Protein AF-A0A1H6STX0-F1 (afdb_monomer_lite)

Organism: NCBI:txid856736

Structure (mmCIF, N/CA/C/O backbone):
data_AF-A0A1H6STX0-F1
#
_entry.id   AF-A0A1H6STX0-F1
#
loop_
_atom_site.group_PDB
_atom_site.id
_atom_site.type_symbol
_atom_site.label_atom_id
_atom_site.label_alt_id
_atom_site.label_comp_id
_atom_site.label_asym_id
_atom_site.label_entity_id
_atom_site.label_seq_id
_atom_site.pdbx_PDB_ins_code
_atom_site.Cartn_x
_atom_site.Cartn_y
_atom_site.Cartn_z
_atom_site.occupancy
_atom_site.B_iso_or_equiv
_atom_site.auth_seq_id
_atom_site.auth_comp_id
_atom_site.auth_asym_id
_atom_site.auth_atom_id
_atom_site.pdbx_PDB_model_num
ATOM 1 N N . MET A 1 1 ? 16.517 3.780 -28.529 1.00 72.62 1 MET A N 1
ATOM 2 C CA . MET A 1 1 ? 16.151 3.273 -27.193 1.00 72.62 1 MET A CA 1
ATOM 3 C C . MET A 1 1 ? 17.319 3.480 -26.233 1.00 72.62 1 MET A C 1
ATOM 5 O O . MET A 1 1 ? 18.403 2.956 -26.490 1.00 72.62 1 MET A O 1
ATOM 9 N N . SER A 1 2 ? 17.142 4.284 -25.187 1.00 91.50 2 SER A N 1
ATOM 10 C CA . SER A 1 2 ? 18.188 4.650 -24.223 1.00 91.50 2 SER A CA 1
ATOM 11 C C . SER A 1 2 ? 18.556 3.500 -23.268 1.00 91.50 2 SER A C 1
ATOM 13 O O . SER A 1 2 ? 17.887 2.466 -23.184 1.00 91.50 2 SER A O 1
ATOM 15 N N . ARG A 1 3 ? 19.670 3.640 -22.531 1.00 91.06 3 ARG A N 1
ATOM 16 C CA . ARG A 1 3 ? 20.059 2.665 -21.491 1.00 91.06 3 ARG A CA 1
ATOM 17 C C . ARG A 1 3 ? 19.011 2.590 -20.374 1.00 91.06 3 ARG A C 1
ATOM 19 O O . ARG A 1 3 ? 18.734 1.490 -19.907 1.00 91.06 3 ARG A O 1
ATOM 26 N N . LEU A 1 4 ? 18.423 3.724 -19.997 1.00 88.25 4 LEU A N 1
ATOM 27 C CA . LEU A 1 4 ? 17.356 3.802 -19.001 1.00 88.25 4 LEU A CA 1
ATOM 28 C C . LEU A 1 4 ? 16.093 3.074 -19.477 1.00 88.25 4 LEU A C 1
ATOM 30 O O . LEU A 1 4 ? 15.612 2.188 -18.775 1.00 88.25 4 LEU A O 1
ATOM 34 N N . GLU A 1 5 ? 15.641 3.345 -20.704 1.00 90.50 5 GLU A N 1
ATOM 35 C CA . GLU A 1 5 ? 14.473 2.678 -21.305 1.00 90.50 5 GLU A CA 1
ATOM 36 C C . GLU A 1 5 ? 14.631 1.155 -21.343 1.00 90.50 5 GLU A C 1
ATOM 38 O O . GLU A 1 5 ? 13.688 0.414 -21.073 1.00 90.50 5 GLU A O 1
ATOM 43 N N . ARG A 1 6 ? 15.846 0.656 -21.613 1.00 91.06 6 ARG A N 1
ATOM 44 C CA . ARG A 1 6 ? 16.125 -0.787 -21.563 1.00 91.06 6 ARG A CA 1
ATOM 45 C C . ARG A 1 6 ? 15.935 -1.371 -20.166 1.00 91.06 6 ARG A C 1
ATOM 47 O O . ARG A 1 6 ? 15.422 -2.483 -20.045 1.00 91.06 6 ARG A O 1
ATOM 54 N N . TYR A 1 7 ? 16.351 -0.665 -19.117 1.00 91.75 7 TYR A N 1
ATOM 55 C CA . TYR A 1 7 ? 16.152 -1.139 -17.747 1.00 91.75 7 TYR A CA 1
ATOM 56 C C . TYR A 1 7 ? 14.686 -1.066 -17.327 1.00 91.75 7 TYR A C 1
ATOM 58 O O . TYR A 1 7 ? 14.196 -2.032 -16.748 1.00 91.75 7 TYR A O 1
ATOM 66 N N . GLN A 1 8 ? 13.979 0.008 -17.681 1.00 90.56 8 GLN A N 1
ATOM 67 C CA . GLN A 1 8 ? 12.537 0.134 -17.448 1.00 90.56 8 GLN A CA 1
ATOM 68 C C . GLN A 1 8 ? 11.768 -0.997 -18.139 1.00 90.56 8 GLN A C 1
ATOM 70 O O . GLN A 1 8 ? 11.000 -1.709 -17.500 1.00 90.56 8 GLN A O 1
ATOM 75 N N . SER A 1 9 ? 12.057 -1.257 -19.418 1.00 90.00 9 SER A N 1
ATOM 76 C CA . SER A 1 9 ? 11.433 -2.349 -20.172 1.00 90.00 9 SER A CA 1
ATOM 77 C C . SER A 1 9 ? 11.700 -3.718 -19.534 1.00 90.00 9 SER A C 1
ATOM 79 O O . SER A 1 9 ? 10.781 -4.522 -19.364 1.00 90.00 9 SER A O 1
ATOM 81 N N . ARG A 1 10 ? 12.940 -3.982 -19.096 1.00 92.62 10 ARG A N 1
ATOM 82 C CA . ARG A 1 10 ? 13.285 -5.228 -18.392 1.00 92.62 10 ARG A CA 1
ATOM 83 C C . ARG A 1 10 ? 12.559 -5.366 -17.056 1.00 92.62 10 ARG A C 1
ATOM 85 O O . ARG A 1 10 ? 12.104 -6.466 -16.745 1.00 92.62 10 ARG A O 1
ATOM 92 N N . ALA A 1 11 ? 12.467 -4.287 -16.283 1.00 90.75 11 ALA A N 1
ATOM 93 C CA . ALA A 1 11 ? 11.771 -4.270 -15.003 1.00 90.75 11 ALA A CA 1
ATOM 94 C C . ALA A 1 11 ? 10.270 -4.522 -15.195 1.00 90.75 11 ALA A C 1
ATOM 96 O O . ALA A 1 11 ? 9.719 -5.415 -14.554 1.00 90.75 11 ALA A O 1
ATOM 97 N N . GLN A 1 12 ? 9.638 -3.843 -16.154 1.00 89.50 12 GLN A N 1
ATOM 98 C CA . GLN A 1 12 ? 8.228 -4.048 -16.473 1.00 89.50 12 GLN A CA 1
ATOM 99 C C . GLN A 1 12 ? 7.949 -5.476 -16.956 1.00 89.50 12 GLN A C 1
ATOM 101 O O . GLN A 1 12 ? 6.993 -6.111 -16.518 1.00 89.50 12 GLN A O 1
ATOM 106 N N . ALA A 1 13 ? 8.815 -6.027 -17.810 1.00 90.06 13 ALA A N 1
ATOM 107 C CA . ALA A 1 13 ? 8.679 -7.407 -18.261 1.00 90.06 13 ALA A CA 1
ATOM 108 C C . ALA A 1 13 ? 8.820 -8.406 -17.099 1.00 90.06 13 ALA A C 1
ATOM 110 O O . ALA A 1 13 ? 8.130 -9.423 -17.072 1.00 90.06 13 ALA A O 1
ATOM 111 N N . ALA A 1 14 ? 9.702 -8.131 -16.133 1.00 91.88 14 ALA A N 1
ATOM 112 C CA . ALA A 1 14 ? 9.838 -8.955 -14.937 1.00 91.88 14 ALA A CA 1
ATOM 113 C C . ALA A 1 1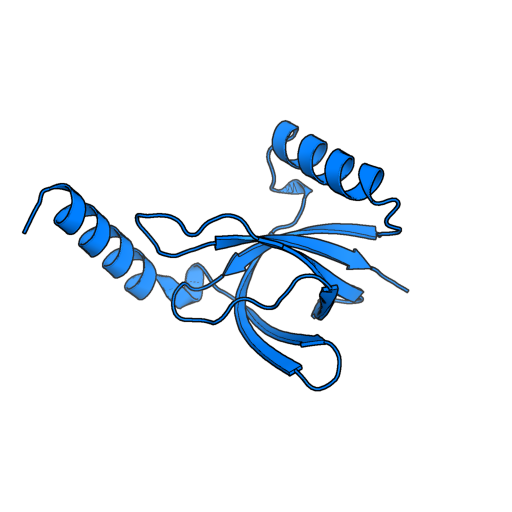4 ? 8.600 -8.870 -14.032 1.00 91.88 14 ALA A C 1
ATOM 115 O O . ALA A 1 14 ? 8.149 -9.913 -13.565 1.00 91.88 14 ALA A O 1
ATOM 116 N N . LEU A 1 15 ? 8.025 -7.680 -13.833 1.00 91.12 15 LEU A N 1
ATOM 117 C CA . LEU A 1 15 ? 6.769 -7.514 -13.094 1.00 91.12 15 LEU A CA 1
ATOM 118 C C . LEU A 1 15 ? 5.642 -8.305 -13.738 1.00 91.12 15 LEU A C 1
ATOM 120 O O . LEU A 1 15 ? 5.028 -9.123 -13.070 1.00 91.12 15 LEU A O 1
ATOM 124 N N . ASN A 1 16 ? 5.418 -8.109 -15.040 1.00 88.50 16 ASN A N 1
ATOM 125 C CA . ASN A 1 16 ? 4.313 -8.746 -15.749 1.00 88.50 16 ASN A CA 1
ATOM 126 C C . ASN A 1 16 ? 4.415 -10.277 -15.680 1.00 88.50 16 ASN A C 1
ATOM 128 O O . ASN A 1 16 ? 3.413 -10.947 -15.464 1.00 88.50 16 ASN A O 1
ATOM 132 N N . ARG A 1 17 ? 5.629 -10.838 -15.796 1.00 93.06 17 ARG A N 1
ATOM 133 C CA . ARG A 1 17 ? 5.851 -12.290 -15.668 1.00 93.06 17 ARG A CA 1
ATOM 134 C C . 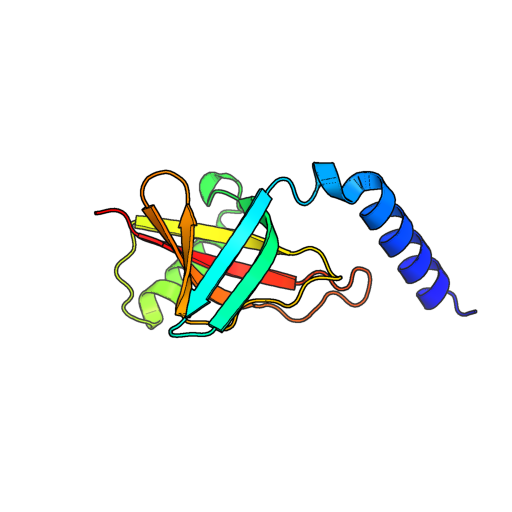ARG A 1 17 ? 5.593 -12.842 -14.266 1.00 93.06 17 ARG A C 1
ATOM 136 O O . ARG A 1 17 ? 5.365 -14.035 -14.139 1.00 93.06 17 ARG A O 1
ATOM 143 N N . ASN A 1 18 ? 5.690 -12.012 -13.229 1.00 93.69 18 ASN A N 1
ATOM 144 C CA . ASN A 1 18 ? 5.577 -12.438 -11.832 1.00 93.69 18 ASN A CA 1
ATOM 145 C C . ASN A 1 18 ? 4.378 -11.795 -11.121 1.00 93.69 18 ASN A C 1
ATOM 147 O O . ASN A 1 18 ? 4.317 -11.828 -9.892 1.00 93.69 18 ASN A O 1
ATOM 151 N N . ALA A 1 19 ? 3.451 -11.187 -11.867 1.00 89.56 19 ALA A N 1
ATOM 152 C CA . ALA A 1 19 ? 2.414 -10.327 -11.311 1.00 89.56 19 ALA A CA 1
ATOM 153 C C . ALA A 1 19 ? 1.582 -11.055 -10.248 1.00 89.56 19 ALA A C 1
ATOM 155 O O . ALA A 1 19 ? 1.396 -10.521 -9.160 1.00 89.56 19 ALA A O 1
ATOM 156 N N . ASP A 1 20 ? 1.201 -12.305 -10.502 1.00 89.06 20 ASP A N 1
ATOM 157 C CA . ASP A 1 20 ? 0.372 -13.096 -9.584 1.00 89.06 20 ASP A CA 1
ATOM 158 C C . ASP A 1 20 ? 1.088 -13.429 -8.261 1.00 89.06 20 ASP A C 1
ATOM 160 O O . ASP A 1 20 ? 0.460 -13.546 -7.210 1.00 89.06 20 ASP A O 1
ATOM 164 N N . LEU A 1 21 ? 2.422 -13.532 -8.280 1.00 92.00 21 LEU A N 1
ATOM 165 C CA . LEU A 1 21 ? 3.232 -13.773 -7.079 1.00 92.00 21 LEU A CA 1
ATOM 166 C C . LEU A 1 21 ? 3.482 -12.488 -6.285 1.00 92.00 21 LEU A C 1
ATOM 168 O O . LEU A 1 21 ? 3.577 -12.516 -5.051 1.00 92.00 21 LEU A O 1
ATOM 172 N N . LEU A 1 22 ? 3.625 -11.371 -7.000 1.00 93.19 22 LEU A N 1
ATOM 173 C CA . LEU A 1 22 ? 3.916 -10.059 -6.432 1.00 93.19 22 LEU A CA 1
ATOM 174 C C . LEU A 1 22 ? 2.660 -9.367 -5.900 1.00 93.19 22 LEU A C 1
ATOM 176 O O . LEU A 1 22 ? 2.751 -8.685 -4.886 1.00 93.19 22 LEU A O 1
ATOM 180 N N . TYR A 1 23 ? 1.505 -9.564 -6.534 1.00 95.88 23 TYR A N 1
ATOM 181 C CA . TYR A 1 23 ? 0.238 -8.895 -6.232 1.00 95.88 23 TYR A CA 1
ATOM 182 C C . TYR A 1 23 ? -0.859 -9.928 -5.956 1.00 95.88 23 TYR A C 1
ATOM 184 O O . TYR A 1 23 ? -1.816 -10.082 -6.708 1.00 95.88 23 TYR A O 1
ATOM 192 N N . ARG A 1 24 ? -0.681 -10.665 -4.857 1.00 95.44 24 ARG A N 1
ATOM 193 C CA . ARG A 1 24 ? -1.467 -11.861 -4.507 1.00 95.44 24 ARG A CA 1
ATOM 194 C C . ARG A 1 24 ? -2.933 -11.606 -4.157 1.00 95.44 24 ARG A C 1
ATOM 196 O O . ARG A 1 24 ? -3.689 -12.560 -4.006 1.00 95.44 24 ARG A O 1
ATOM 203 N N . HIS A 1 25 ? -3.328 -10.354 -3.965 1.00 96.00 25 HIS A N 1
ATOM 204 C CA . HIS A 1 25 ? -4.684 -9.989 -3.574 1.00 96.00 25 HIS A CA 1
ATOM 205 C C . HIS A 1 25 ? -5.326 -9.139 -4.657 1.00 96.00 25 HIS A C 1
ATOM 207 O O . HIS A 1 25 ? -4.664 -8.316 -5.282 1.00 96.00 25 HIS A O 1
ATOM 213 N N . THR A 1 26 ? -6.633 -9.307 -4.828 1.00 96.38 26 THR A N 1
ATOM 214 C CA . THR A 1 26 ? -7.480 -8.360 -5.553 1.00 96.38 26 THR A CA 1
ATOM 215 C C . THR A 1 26 ? -8.487 -7.812 -4.555 1.00 96.38 26 THR A C 1
ATOM 217 O O . THR A 1 26 ? -9.353 -8.544 -4.083 1.00 96.38 26 THR A O 1
ATOM 220 N N . LEU A 1 27 ? -8.326 -6.546 -4.180 1.00 97.25 27 LEU A N 1
ATOM 221 C CA . LEU A 1 27 ? -9.155 -5.862 -3.189 1.00 97.25 27 LEU A CA 1
ATOM 222 C C . LEU A 1 27 ? -9.984 -4.784 -3.874 1.00 97.25 27 LEU A C 1
ATOM 224 O O . LEU A 1 27 ? -9.534 -4.185 -4.843 1.00 97.25 27 LEU A O 1
ATOM 228 N N . THR A 1 28 ? -11.175 -4.503 -3.355 1.00 98.19 28 THR A N 1
ATOM 229 C CA . THR A 1 28 ? -11.979 -3.363 -3.816 1.00 98.19 28 THR A CA 1
ATOM 230 C C . THR A 1 28 ? -12.041 -2.332 -2.705 1.00 98.19 28 THR A C 1
ATOM 232 O O . THR A 1 28 ? -12.692 -2.559 -1.685 1.00 98.19 28 THR A O 1
ATOM 235 N N . PHE A 1 29 ? -11.331 -1.222 -2.891 1.00 98.31 29 PHE A N 1
ATOM 236 C CA . PHE A 1 29 ? -11.384 -0.087 -1.974 1.00 98.31 29 PHE A CA 1
ATOM 237 C C . PHE A 1 29 ? -12.580 0.799 -2.299 1.00 98.31 29 PHE A C 1
ATOM 239 O O . PHE A 1 29 ? -12.947 0.931 -3.465 1.00 98.31 29 PHE A O 1
ATOM 246 N N . ARG A 1 30 ? -13.173 1.414 -1.277 1.00 98.44 30 ARG A N 1
ATOM 247 C CA . ARG A 1 30 ? -14.374 2.239 -1.396 1.00 98.44 30 ARG A CA 1
ATOM 248 C C . ARG A 1 30 ? -14.268 3.519 -0.583 1.00 98.44 30 ARG A C 1
ATOM 250 O O . ARG A 1 30 ? -13.718 3.514 0.514 1.00 98.44 30 ARG A O 1
ATOM 257 N N . LEU A 1 31 ? -14.835 4.603 -1.106 1.00 97.62 31 LEU A N 1
ATOM 258 C CA . LEU A 1 31 ? -15.069 5.843 -0.367 1.00 97.62 31 LEU A CA 1
ATOM 259 C C . LEU A 1 31 ? -16.323 6.520 -0.919 1.00 97.62 31 LEU A C 1
ATOM 261 O O . LEU A 1 31 ? -16.330 7.012 -2.049 1.00 97.62 31 LEU A O 1
ATOM 265 N N . GLY A 1 32 ? -17.397 6.521 -0.129 1.00 95.56 32 GLY A N 1
ATOM 266 C CA . GLY A 1 32 ? -18.710 6.947 -0.611 1.00 95.56 32 GLY A CA 1
ATOM 267 C C . GLY A 1 32 ? -19.153 6.097 -1.816 1.00 95.56 32 GLY A C 1
ATOM 268 O O . GLY A 1 32 ? -19.135 4.871 -1.708 1.00 95.56 32 GLY A O 1
ATOM 269 N N . PRO A 1 33 ? -19.534 6.706 -2.956 1.00 96.31 33 PRO A N 1
ATOM 270 C CA . PRO A 1 33 ? -19.969 5.975 -4.149 1.00 96.31 33 PRO A CA 1
ATOM 271 C C . PRO A 1 33 ? -18.813 5.463 -5.024 1.00 96.31 33 PRO A C 1
ATOM 273 O O . PRO A 1 33 ? -19.059 4.819 -6.041 1.00 96.31 33 PRO A O 1
ATOM 276 N N . HIS A 1 34 ? -17.563 5.796 -4.694 1.00 97.62 34 HIS A N 1
ATOM 277 C CA . HIS A 1 34 ? -16.410 5.473 -5.528 1.00 97.62 34 HIS A CA 1
ATOM 278 C C . HIS A 1 34 ? -15.810 4.122 -5.155 1.00 97.62 34 HIS A C 1
ATOM 280 O O . HIS A 1 34 ? -15.646 3.821 -3.970 1.00 97.62 34 HIS A O 1
ATOM 286 N N . GLU A 1 35 ? -15.428 3.348 -6.172 1.00 98.06 35 GLU A N 1
ATOM 287 C CA . GLU A 1 35 ? -14.783 2.046 -6.020 1.00 98.06 35 GLU A CA 1
ATOM 288 C C . GLU A 1 35 ? -13.476 1.973 -6.818 1.00 98.06 35 GLU A C 1
ATOM 290 O O . GLU A 1 35 ? -13.385 2.471 -7.942 1.00 98.06 35 GLU A O 1
ATOM 295 N N . TRP A 1 36 ? -12.476 1.304 -6.243 1.00 98.12 36 TRP A N 1
ATOM 296 C CA . TRP A 1 36 ? -11.178 1.046 -6.864 1.00 98.12 36 TRP A CA 1
ATOM 297 C C . TRP A 1 36 ? -10.822 -0.437 -6.723 1.00 98.12 36 TRP A C 1
ATOM 299 O O . TRP A 1 36 ? -10.320 -0.844 -5.667 1.00 98.12 36 TRP A O 1
ATOM 309 N N . PRO A 1 37 ? -11.074 -1.266 -7.752 1.00 97.56 37 PRO A N 1
ATOM 310 C CA . PRO A 1 37 ? -10.507 -2.605 -7.806 1.00 97.56 37 PRO A CA 1
ATOM 311 C C . PRO A 1 37 ? -8.985 -2.498 -7.954 1.00 97.56 37 PRO A C 1
ATOM 313 O O . PRO A 1 37 ? -8.475 -1.792 -8.824 1.00 97.56 37 PRO A O 1
ATOM 316 N N . LEU A 1 38 ? -8.257 -3.186 -7.081 1.00 97.31 38 LEU A N 1
ATOM 317 C CA . LEU A 1 38 ? -6.816 -3.053 -6.928 1.00 97.31 38 LEU A CA 1
ATOM 318 C C . LEU A 1 38 ? -6.171 -4.424 -6.755 1.00 97.31 38 LEU A C 1
ATOM 320 O O . LEU A 1 38 ? -6.409 -5.107 -5.756 1.00 97.31 38 LEU A O 1
ATOM 324 N N . ARG A 1 39 ? -5.283 -4.798 -7.677 1.00 97.50 39 ARG A N 1
ATOM 325 C CA . ARG A 1 39 ? -4.351 -5.905 -7.463 1.00 97.50 39 ARG A CA 1
ATOM 326 C C . ARG A 1 39 ? -3.190 -5.412 -6.620 1.00 97.50 39 ARG A C 1
ATOM 328 O O . ARG A 1 39 ? -2.538 -4.417 -6.949 1.00 97.50 39 ARG A O 1
ATOM 335 N N . CYS A 1 40 ? -2.924 -6.086 -5.511 1.00 97.50 40 CYS A N 1
ATOM 336 C CA . CYS A 1 40 ? -1.904 -5.646 -4.576 1.00 97.50 40 CYS A CA 1
ATOM 337 C C . CYS A 1 40 ? -1.304 -6.780 -3.741 1.00 97.50 40 CYS A C 1
ATOM 339 O O . CYS A 1 40 ? -1.817 -7.895 -3.662 1.00 97.50 40 CYS A O 1
ATOM 341 N N . SER A 1 41 ? -0.191 -6.474 -3.081 1.00 96.81 41 SER A N 1
ATOM 342 C CA . SER A 1 41 ? 0.249 -7.195 -1.887 1.00 96.81 41 SER A CA 1
ATOM 343 C C . SER A 1 41 ? 0.083 -6.315 -0.665 1.00 96.81 41 SER A C 1
ATOM 345 O O . SER A 1 41 ? 0.464 -5.144 -0.716 1.00 96.81 41 SER A O 1
ATOM 347 N N . VAL A 1 42 ? -0.362 -6.898 0.440 1.00 95.62 42 VAL A N 1
ATOM 348 C CA .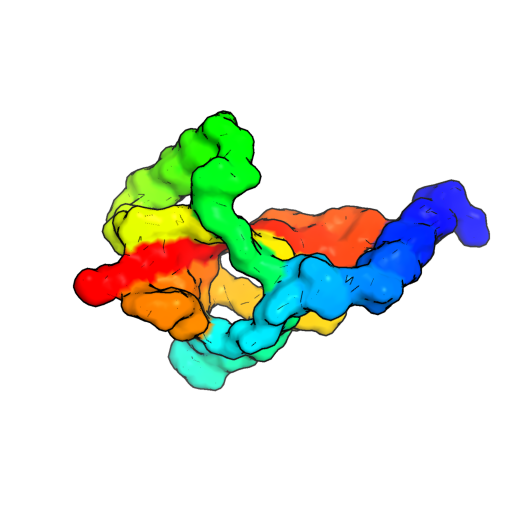 VAL A 1 42 ? -0.358 -6.256 1.755 1.00 95.62 42 VAL A CA 1
ATOM 349 C C . VAL A 1 42 ? 0.736 -6.907 2.598 1.00 95.62 42 VAL A C 1
ATOM 351 O O . VAL A 1 42 ? 0.906 -8.128 2.575 1.00 95.62 42 VAL A O 1
ATOM 354 N N . ARG A 1 43 ? 1.538 -6.095 3.288 1.00 93.94 43 ARG A N 1
ATOM 355 C CA . ARG A 1 43 ? 2.626 -6.551 4.159 1.00 93.94 43 ARG A CA 1
ATOM 356 C C . ARG A 1 43 ? 2.362 -6.167 5.607 1.00 93.94 43 ARG A C 1
ATOM 358 O O . ARG A 1 43 ? 2.066 -5.006 5.889 1.00 93.94 43 ARG A O 1
ATOM 365 N N . ASP A 1 44 ? 2.542 -7.148 6.489 1.00 90.56 44 ASP A N 1
ATOM 366 C CA . ASP A 1 44 ? 2.519 -6.973 7.938 1.00 90.56 44 ASP A CA 1
ATOM 367 C C . ASP A 1 44 ? 3.663 -6.071 8.425 1.00 90.56 44 ASP A C 1
ATOM 369 O O . ASP A 1 44 ? 4.772 -6.137 7.876 1.00 90.56 44 ASP A O 1
ATOM 373 N N . PRO A 1 45 ? 3.449 -5.295 9.502 1.00 85.56 45 PRO A N 1
ATOM 374 C CA . PRO A 1 45 ? 4.467 -4.403 10.065 1.00 85.56 45 PRO A CA 1
ATOM 375 C C . PRO A 1 45 ? 5.708 -5.172 10.537 1.00 85.56 45 PRO A C 1
ATOM 377 O O . PRO A 1 45 ? 6.824 -4.679 10.423 1.00 85.56 45 PRO A O 1
ATOM 380 N N . GLN A 1 46 ? 5.529 -6.408 11.016 1.00 87.19 46 GLN A N 1
ATOM 381 C CA . GLN A 1 46 ? 6.588 -7.277 11.535 1.00 87.19 46 GLN A CA 1
ATOM 382 C C . GLN A 1 46 ? 7.574 -7.694 10.439 1.00 87.19 46 GLN A C 1
ATOM 384 O O . GLN A 1 46 ? 8.689 -8.120 10.723 1.00 87.19 46 GLN A O 1
ATOM 389 N N . ARG A 1 47 ? 7.164 -7.576 9.169 1.00 87.75 47 ARG A N 1
ATOM 390 C CA . ARG A 1 47 ? 8.005 -7.851 7.999 1.00 87.75 47 ARG A CA 1
ATOM 391 C C . ARG A 1 47 ? 8.708 -6.593 7.482 1.00 87.75 47 ARG A C 1
ATOM 393 O O . ARG A 1 47 ? 9.418 -6.672 6.478 1.00 87.75 47 ARG A O 1
ATOM 400 N N . LEU A 1 48 ? 8.489 -5.439 8.113 1.00 86.12 48 LEU A N 1
ATOM 401 C CA . LEU A 1 48 ? 9.159 -4.185 7.788 1.00 86.12 48 LEU A CA 1
ATOM 402 C C . LEU A 1 48 ? 10.445 -4.040 8.600 1.00 86.12 48 LEU A C 1
ATOM 404 O O . LEU A 1 48 ? 10.613 -4.624 9.667 1.00 86.12 48 LEU A O 1
ATOM 408 N N . ARG A 1 49 ? 11.364 -3.220 8.089 1.00 88.19 49 ARG A N 1
ATOM 409 C CA . ARG A 1 49 ? 12.546 -2.823 8.857 1.00 88.19 49 ARG A CA 1
ATOM 410 C C . ARG A 1 49 ? 12.116 -1.941 10.040 1.00 88.19 49 ARG A C 1
ATOM 412 O O . ARG A 1 49 ? 11.211 -1.125 9.841 1.00 88.19 49 ARG A O 1
ATOM 419 N N . PRO A 1 50 ? 12.785 -2.029 11.205 1.00 86.12 50 PRO A N 1
ATOM 420 C CA . PRO A 1 50 ? 12.435 -1.241 12.389 1.00 86.12 50 PRO A CA 1
ATOM 421 C C . PRO A 1 50 ? 12.309 0.264 12.118 1.00 86.12 50 PRO A C 1
ATOM 423 O O . PRO A 1 50 ? 11.309 0.867 12.492 1.00 86.12 50 PRO A O 1
ATOM 426 N N . ASP A 1 51 ? 13.250 0.851 11.372 1.00 87.12 51 ASP A N 1
ATOM 427 C CA . ASP A 1 51 ? 13.223 2.284 11.041 1.00 87.12 51 ASP A CA 1
ATOM 428 C C . ASP A 1 51 ? 11.991 2.672 10.216 1.00 87.12 51 ASP A C 1
ATOM 430 O O . ASP A 1 51 ? 11.372 3.709 10.445 1.00 87.12 51 ASP A O 1
ATOM 434 N N . THR A 1 52 ? 11.611 1.822 9.257 1.00 85.62 52 THR A N 1
ATOM 435 C CA . THR A 1 52 ? 10.411 2.037 8.444 1.00 85.62 52 THR A CA 1
ATOM 436 C C . THR A 1 52 ? 9.171 1.963 9.321 1.00 85.62 52 THR A C 1
ATOM 438 O O . THR A 1 52 ? 8.315 2.833 9.228 1.00 85.62 52 THR A O 1
ATOM 441 N N . LEU A 1 53 ? 9.089 0.973 10.211 1.00 87.19 53 LEU A N 1
ATOM 442 C CA . LEU A 1 53 ? 7.967 0.856 11.136 1.00 87.19 53 LEU A CA 1
ATOM 443 C C . LEU A 1 53 ? 7.844 2.093 12.041 1.00 87.19 53 LEU A C 1
ATOM 445 O O . LEU A 1 53 ? 6.750 2.641 12.159 1.00 87.19 53 LEU A O 1
ATOM 449 N N . GLY A 1 54 ? 8.956 2.578 12.602 1.00 86.56 54 GLY A N 1
ATOM 450 C CA . GLY A 1 54 ? 8.973 3.783 13.434 1.00 86.56 54 GLY A CA 1
ATOM 451 C C . GLY A 1 54 ? 8.492 5.033 12.690 1.00 86.56 54 GLY A C 1
ATOM 452 O O . GLY A 1 54 ? 7.708 5.812 13.229 1.00 86.56 54 GLY A O 1
ATOM 453 N N . GLN A 1 55 ? 8.882 5.200 11.421 1.00 85.69 55 GLN A N 1
ATOM 454 C CA . GLN A 1 55 ? 8.393 6.297 10.575 1.00 85.69 55 GLN A CA 1
ATOM 455 C C . GLN A 1 55 ? 6.881 6.215 10.332 1.00 85.69 55 GLN A C 1
ATOM 457 O O . GLN A 1 55 ? 6.186 7.226 10.431 1.00 85.69 55 GLN A O 1
ATOM 462 N N . LEU A 1 56 ? 6.359 5.016 10.055 1.00 86.19 56 LEU A N 1
ATOM 463 C CA . LEU A 1 56 ? 4.924 4.815 9.841 1.00 86.19 56 LEU A CA 1
ATOM 464 C C . LEU A 1 56 ? 4.116 5.083 11.117 1.00 86.19 56 LEU A C 1
ATOM 466 O O . LEU A 1 56 ? 3.065 5.720 11.061 1.00 86.19 56 LEU A O 1
ATOM 470 N N . GLN A 1 57 ? 4.623 4.646 12.271 1.00 88.38 57 GLN A N 1
ATOM 471 C CA . GLN A 1 57 ? 4.002 4.906 13.570 1.00 88.38 57 GLN A CA 1
ATOM 472 C C . GLN A 1 57 ? 3.990 6.399 13.904 1.00 88.38 57 GLN A C 1
ATOM 474 O O . GLN A 1 57 ? 2.960 6.913 14.339 1.00 88.38 57 GLN A O 1
ATOM 479 N N . ALA A 1 58 ? 5.089 7.115 13.643 1.00 86.56 58 ALA A N 1
ATOM 480 C CA . ALA A 1 58 ? 5.162 8.562 13.835 1.00 86.56 58 ALA A CA 1
ATOM 481 C C . ALA A 1 58 ? 4.178 9.320 12.926 1.00 86.56 58 ALA A C 1
ATOM 483 O O . ALA A 1 58 ? 3.511 10.251 13.379 1.00 86.56 58 ALA A O 1
ATOM 484 N N . LEU A 1 59 ? 4.039 8.900 11.664 1.00 86.06 59 LEU A N 1
ATOM 485 C CA . LEU A 1 59 ? 3.060 9.461 10.731 1.00 86.06 59 LEU A CA 1
ATOM 486 C C . LEU A 1 59 ? 1.622 9.248 11.218 1.00 86.06 59 LEU A C 1
ATOM 488 O O . LEU A 1 59 ? 0.815 10.173 11.196 1.00 86.06 59 LEU A O 1
ATOM 492 N N . ALA A 1 60 ? 1.285 8.035 11.651 1.00 85.56 60 ALA A N 1
ATOM 493 C CA . ALA A 1 60 ? -0.059 7.748 12.136 1.00 85.56 60 ALA A CA 1
ATOM 494 C C . ALA A 1 60 ? -0.354 8.481 13.458 1.00 85.56 60 ALA A C 1
ATOM 496 O O . ALA A 1 60 ? -1.457 8.999 13.647 1.00 85.56 60 ALA A O 1
ATOM 497 N N . GLY A 1 61 ? 0.651 8.590 14.334 1.00 86.69 61 GLY A N 1
ATOM 498 C CA . GLY A 1 61 ? 0.580 9.342 15.584 1.00 86.69 61 GLY A CA 1
ATOM 499 C C . GLY A 1 61 ? 0.379 10.843 15.374 1.00 86.69 61 GLY A C 1
ATOM 500 O O . GLY A 1 61 ? -0.462 11.437 16.043 1.00 86.69 61 GLY A O 1
ATOM 501 N N . SER A 1 62 ? 1.063 11.459 14.402 1.00 86.88 62 SER A N 1
ATOM 502 C CA . SER A 1 62 ? 0.896 12.892 14.101 1.00 86.88 62 SER A CA 1
ATOM 503 C C . SER A 1 62 ? -0.500 13.245 13.576 1.00 86.88 62 SER A C 1
ATOM 505 O O . SER A 1 62 ? -0.940 14.384 13.713 1.00 86.88 62 SER A O 1
ATOM 507 N N . ARG A 1 63 ? -1.220 12.261 13.024 1.00 86.56 63 ARG A N 1
ATOM 508 C CA . ARG A 1 63 ? -2.613 12.387 12.573 1.00 86.56 63 ARG A CA 1
ATOM 509 C C . ARG A 1 63 ? -3.645 12.027 13.652 1.00 86.56 63 ARG A C 1
ATOM 511 O O . ARG A 1 63 ? -4.838 12.101 13.377 1.00 86.56 63 ARG A O 1
ATOM 518 N N . GLY A 1 64 ? -3.215 11.622 14.852 1.00 84.94 64 GLY A N 1
ATOM 519 C CA . GLY A 1 64 ? -4.112 11.245 15.952 1.00 84.94 64 GLY A CA 1
ATOM 520 C C . GLY A 1 64 ? -4.990 10.027 15.646 1.00 84.94 64 GLY A C 1
ATOM 521 O O . GLY A 1 64 ? -6.114 9.932 16.139 1.00 84.94 64 GLY A O 1
ATOM 522 N N . LEU A 1 65 ? -4.521 9.117 14.788 1.00 86.75 65 LEU A N 1
ATOM 523 C CA . LEU A 1 65 ? -5.327 7.992 14.321 1.00 86.75 65 LEU A CA 1
ATOM 524 C C . LEU A 1 65 ? -5.401 6.882 15.372 1.00 86.75 65 LEU A C 1
ATOM 526 O O . LEU A 1 65 ? -4.384 6.447 15.905 1.00 86.75 65 LEU A O 1
ATOM 530 N N . VAL A 1 66 ? -6.609 6.365 15.596 1.00 86.62 66 VAL A N 1
ATOM 531 C CA . VAL A 1 66 ? -6.839 5.144 16.379 1.00 86.62 66 VAL A CA 1
ATOM 532 C C . VAL A 1 66 ? -6.838 3.947 15.434 1.00 86.62 66 VAL A C 1
ATOM 534 O O . VAL A 1 66 ? -7.732 3.811 14.598 1.00 86.62 66 VAL A O 1
ATOM 537 N N . TYR A 1 67 ? -5.835 3.085 15.548 1.00 89.94 67 TYR A N 1
ATOM 538 C CA . TYR A 1 67 ? -5.678 1.906 14.702 1.00 89.94 67 TYR A CA 1
ATOM 539 C C . TYR A 1 67 ? -5.116 0.730 15.496 1.00 89.94 67 TYR A C 1
ATOM 541 O O . TYR A 1 67 ? -4.488 0.911 16.537 1.00 89.94 67 TYR A O 1
ATOM 549 N N . THR A 1 68 ? -5.347 -0.479 14.990 1.00 89.88 68 THR A N 1
ATOM 550 C CA . THR A 1 68 ? -4.800 -1.707 15.570 1.00 89.88 68 THR A CA 1
ATOM 551 C C . THR A 1 68 ? -3.413 -1.994 15.020 1.00 89.88 68 THR A C 1
ATOM 553 O O . THR A 1 68 ? -2.525 -2.393 15.766 1.00 89.88 68 THR A O 1
ATOM 556 N N . ASP A 1 69 ? -3.228 -1.811 13.709 1.00 91.00 69 ASP A N 1
ATOM 557 C CA . ASP A 1 69 ? -1.954 -2.089 13.054 1.00 91.00 69 ASP A CA 1
ATOM 558 C C . ASP A 1 69 ? -1.702 -1.207 11.815 1.00 91.00 69 ASP A C 1
ATOM 560 O O . ASP A 1 69 ? -2.629 -0.617 11.261 1.00 91.00 69 ASP A O 1
ATOM 564 N N . LEU A 1 70 ? -0.449 -1.130 11.368 1.00 92.69 70 LEU A N 1
ATOM 565 C CA . LEU A 1 70 ? -0.017 -0.484 10.133 1.00 92.69 70 LEU A CA 1
ATOM 566 C C . LEU A 1 70 ? 0.327 -1.528 9.081 1.00 92.69 70 LEU A C 1
ATOM 568 O O . LEU A 1 70 ? 1.041 -2.495 9.331 1.00 92.69 70 LEU A O 1
ATOM 572 N N . ARG A 1 71 ? -0.137 -1.297 7.862 1.00 95.00 71 ARG A N 1
ATOM 573 C CA . ARG A 1 71 ? 0.080 -2.172 6.717 1.00 95.00 71 ARG A CA 1
ATOM 574 C C . ARG A 1 71 ? 0.730 -1.397 5.585 1.00 95.00 71 ARG A C 1
ATOM 576 O O . ARG A 1 71 ? 0.458 -0.215 5.376 1.00 95.00 71 ARG A O 1
ATOM 583 N N . VAL A 1 72 ? 1.556 -2.094 4.812 1.00 95.56 72 VAL A N 1
ATOM 584 C CA . VAL A 1 72 ? 2.146 -1.545 3.588 1.00 95.56 72 VAL A CA 1
ATOM 585 C C . VAL A 1 72 ? 1.550 -2.246 2.381 1.00 95.56 72 VAL A C 1
ATOM 587 O O . VAL A 1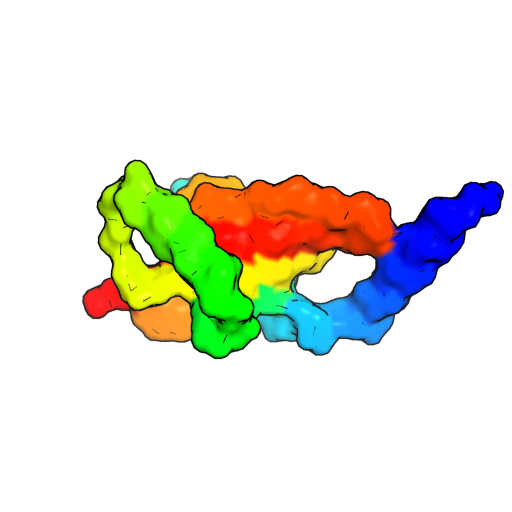 72 ? 1.652 -3.465 2.247 1.00 95.56 72 VAL A O 1
ATOM 590 N N . ILE A 1 73 ? 0.959 -1.468 1.482 1.00 96.94 73 ILE A N 1
ATOM 591 C CA . ILE A 1 73 ? 0.333 -1.949 0.255 1.00 96.94 73 ILE A CA 1
ATOM 592 C C . ILE A 1 73 ? 1.308 -1.725 -0.899 1.00 96.94 73 ILE A C 1
ATOM 594 O O . ILE A 1 73 ? 1.897 -0.661 -1.032 1.00 96.94 73 ILE A O 1
ATOM 598 N N . SER A 1 74 ? 1.518 -2.711 -1.759 1.00 96.50 74 SER A N 1
ATOM 599 C CA . SER A 1 74 ? 2.219 -2.519 -3.037 1.00 96.50 74 SER A CA 1
ATOM 600 C C . SER A 1 74 ? 1.238 -2.835 -4.151 1.00 96.50 74 SER A C 1
ATOM 602 O O . SER A 1 74 ? 0.716 -3.947 -4.185 1.00 96.50 74 SER A O 1
ATOM 604 N N . HIS A 1 75 ? 0.933 -1.851 -4.996 1.00 96.44 75 HIS A N 1
ATOM 605 C CA . HIS A 1 75 ? -0.103 -1.988 -6.023 1.00 96.44 75 HIS A CA 1
ATOM 606 C C . HIS A 1 75 ? 0.468 -2.402 -7.380 1.00 96.44 75 HIS A C 1
ATOM 608 O O . HIS A 1 75 ? 1.616 -2.087 -7.702 1.00 96.44 75 HIS A O 1
ATOM 614 N N . HIS A 1 76 ? -0.347 -3.077 -8.183 1.00 95.88 76 HIS A N 1
ATOM 615 C CA . HIS A 1 76 ? -0.014 -3.377 -9.564 1.00 95.88 76 HIS A CA 1
ATOM 616 C C . HIS A 1 76 ? -0.054 -2.091 -10.414 1.00 95.88 76 HIS A C 1
ATOM 618 O O . HIS A 1 76 ? -1.070 -1.401 -10.404 1.00 95.88 76 HIS A O 1
ATOM 624 N N . PRO A 1 77 ? 0.987 -1.777 -11.207 1.00 95.00 77 PRO A N 1
ATOM 625 C CA . PRO A 1 77 ? 1.143 -0.471 -11.866 1.00 95.00 77 PRO A CA 1
ATOM 626 C C . PRO A 1 77 ? 0.092 -0.133 -12.932 1.00 95.00 77 PRO A C 1
ATOM 628 O O . PRO A 1 77 ? -0.019 1.019 -13.338 1.00 95.00 77 PRO A O 1
ATOM 631 N N . ALA A 1 78 ? -0.648 -1.128 -13.424 1.00 93.94 78 ALA A N 1
ATOM 632 C CA . ALA A 1 78 ? -1.749 -0.913 -14.366 1.00 93.94 78 ALA A CA 1
ATOM 633 C C . ALA A 1 78 ? -3.079 -0.537 -13.688 1.00 93.94 78 ALA A C 1
ATOM 635 O O . ALA A 1 78 ? -4.028 -0.190 -14.388 1.00 93.94 78 ALA A O 1
ATOM 636 N N . ASP A 1 79 ? -3.164 -0.631 -12.359 1.00 95.69 79 ASP A N 1
ATOM 637 C CA . ASP A 1 79 ? -4.398 -0.364 -11.624 1.00 95.69 79 ASP A CA 1
ATOM 638 C C . ASP A 1 79 ? -4.410 1.068 -11.088 1.00 95.69 79 ASP A C 1
ATOM 640 O O . ASP A 1 79 ? -3.377 1.649 -10.752 1.00 95.69 79 ASP A O 1
ATOM 644 N N . THR A 1 80 ? -5.607 1.642 -10.979 1.00 96.62 80 THR A N 1
ATOM 645 C CA . THR A 1 80 ? -5.771 2.965 -10.374 1.00 96.62 80 THR A CA 1
ATOM 646 C C . THR A 1 80 ? -5.700 2.835 -8.861 1.00 96.62 80 THR A C 1
ATOM 648 O O . THR A 1 80 ? -6.453 2.066 -8.264 1.00 96.62 80 THR A O 1
ATOM 651 N N . VAL A 1 81 ? -4.813 3.602 -8.224 1.00 97.12 81 VAL A N 1
ATOM 652 C CA . VAL A 1 81 ? -4.721 3.597 -6.763 1.00 97.12 81 VAL A CA 1
ATOM 653 C C . VAL A 1 81 ? -5.933 4.291 -6.129 1.00 97.12 81 VAL A C 1
ATOM 655 O O . VAL A 1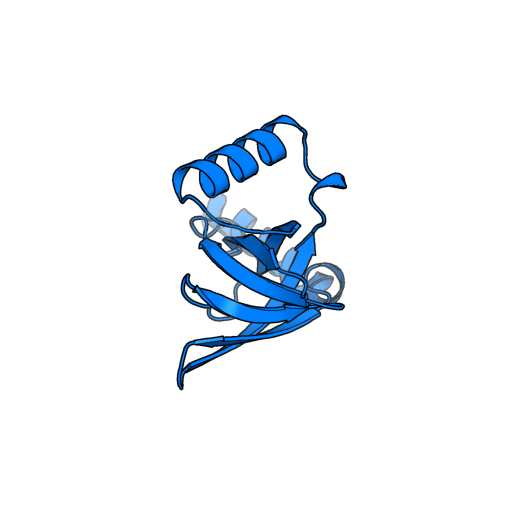 81 ? -6.339 5.356 -6.602 1.00 97.12 81 VAL A O 1
ATOM 658 N N . PRO A 1 82 ? -6.499 3.731 -5.048 1.00 97.62 82 PRO A N 1
ATOM 659 C CA . PRO A 1 82 ? -7.534 4.402 -4.274 1.00 97.62 82 PRO A CA 1
ATOM 660 C C . PRO A 1 82 ? -7.000 5.672 -3.612 1.00 97.62 82 PRO A C 1
ATOM 662 O O . PRO A 1 82 ? -5.830 5.749 -3.228 1.00 97.62 82 PRO A O 1
ATOM 665 N N . ILE A 1 83 ? -7.873 6.658 -3.433 1.00 96.94 83 ILE A N 1
ATOM 666 C CA . ILE A 1 83 ? -7.526 7.890 -2.719 1.00 96.94 83 ILE A CA 1
ATOM 667 C C . ILE A 1 83 ? -7.385 7.645 -1.205 1.00 96.94 83 ILE A C 1
ATOM 669 O O . ILE A 1 83 ? -7.980 6.699 -0.680 1.00 96.94 83 ILE A O 1
ATOM 673 N N . PRO A 1 84 ? -6.617 8.484 -0.482 1.00 96.62 84 PRO A N 1
ATOM 674 C CA . PRO A 1 84 ? -6.582 8.453 0.978 1.00 96.62 84 PRO A CA 1
ATOM 675 C C . PRO A 1 84 ? -7.981 8.489 1.609 1.00 96.62 84 PRO A C 1
ATOM 677 O O . PRO A 1 84 ? -8.868 9.189 1.125 1.00 96.62 84 PRO A O 1
ATOM 680 N N . GLY A 1 85 ? -8.168 7.727 2.685 1.00 96.25 85 GLY A N 1
ATOM 681 C CA . GLY A 1 85 ? -9.440 7.511 3.376 1.00 96.25 85 GLY A CA 1
ATOM 682 C C . GLY A 1 85 ? -10.294 6.383 2.790 1.00 96.25 85 GLY A C 1
ATOM 683 O O . GLY A 1 85 ? -11.228 5.933 3.447 1.00 96.25 85 GLY A O 1
ATOM 684 N N . ALA A 1 86 ? -9.989 5.888 1.586 1.00 98.12 86 ALA A N 1
ATOM 685 C CA . ALA A 1 86 ? -10.703 4.744 1.031 1.00 98.12 86 ALA A CA 1
ATOM 686 C C . ALA A 1 86 ? -10.401 3.461 1.815 1.00 98.12 86 ALA A C 1
ATOM 688 O O . ALA A 1 86 ? -9.259 3.218 2.224 1.00 98.12 86 ALA A O 1
ATOM 689 N N . THR A 1 87 ? -11.422 2.621 1.982 1.00 97.94 87 THR A N 1
ATOM 690 C CA . THR A 1 87 ? -11.362 1.425 2.823 1.00 97.94 87 THR A CA 1
ATOM 691 C C . THR A 1 87 ? -11.703 0.149 2.070 1.00 97.94 87 THR A C 1
ATOM 693 O O . THR A 1 87 ? -12.450 0.167 1.095 1.00 97.94 87 THR A O 1
ATOM 696 N N . CYS A 1 88 ? -11.178 -0.983 2.524 1.00 97.69 88 CYS A N 1
ATOM 697 C CA . CYS A 1 88 ? -11.642 -2.301 2.103 1.00 97.69 88 CYS A CA 1
ATOM 698 C C . CYS A 1 88 ? -11.704 -3.257 3.297 1.00 97.69 88 CYS A C 1
ATOM 700 O O . CYS A 1 88 ? -11.063 -3.035 4.328 1.00 97.69 88 CYS A O 1
ATOM 702 N N . ALA A 1 89 ? -12.483 -4.329 3.152 1.00 96.56 89 ALA A N 1
ATOM 703 C CA . ALA A 1 89 ? -12.435 -5.435 4.097 1.00 96.56 89 ALA A CA 1
ATOM 704 C C . ALA A 1 89 ? -11.083 -6.150 3.965 1.00 96.56 89 ALA A C 1
ATOM 706 O O . ALA A 1 89 ? -10.650 -6.468 2.854 1.00 96.56 89 ALA A O 1
ATOM 707 N N . TRP A 1 90 ? -10.425 -6.394 5.095 1.00 94.88 90 TRP A N 1
ATOM 708 C CA . TRP A 1 90 ? -9.144 -7.086 5.144 1.00 94.88 90 TRP A CA 1
ATOM 709 C C . TRP A 1 90 ? -9.060 -7.938 6.407 1.00 94.88 90 TRP A C 1
ATOM 711 O O . TRP A 1 90 ? -9.106 -7.404 7.515 1.00 94.88 90 TRP A O 1
ATOM 721 N N . ASP A 1 91 ? -8.892 -9.248 6.229 1.00 90.00 91 ASP A N 1
ATOM 722 C CA . ASP A 1 91 ? -8.971 -10.237 7.306 1.00 90.00 91 ASP A CA 1
ATOM 723 C C . ASP A 1 91 ? -10.251 -10.043 8.151 1.00 90.00 91 ASP A C 1
ATOM 725 O O . ASP A 1 91 ? -11.362 -10.084 7.622 1.00 90.00 91 ASP A O 1
ATOM 729 N N . ASP A 1 92 ? -10.092 -9.813 9.453 1.00 90.25 92 ASP A N 1
ATOM 730 C CA . ASP A 1 92 ? -11.131 -9.560 10.452 1.00 90.25 92 ASP A CA 1
ATOM 731 C C . ASP A 1 92 ? -11.385 -8.061 10.705 1.00 90.25 92 ASP A C 1
ATOM 733 O O . ASP A 1 92 ? -12.047 -7.688 11.674 1.00 90.25 92 ASP A O 1
ATOM 737 N N . GLY A 1 93 ? -10.848 -7.183 9.854 1.00 94.62 93 GLY A N 1
ATOM 738 C CA . GLY A 1 93 ? -10.896 -5.740 10.047 1.00 94.62 93 GLY A CA 1
ATOM 739 C C . GLY A 1 93 ? -11.131 -4.935 8.773 1.00 94.62 93 GLY A C 1
ATOM 740 O O . GLY A 1 93 ? -11.494 -5.438 7.707 1.00 94.62 93 GLY A O 1
ATOM 741 N N . THR A 1 94 ? -10.932 -3.628 8.913 1.00 96.88 94 THR A N 1
ATOM 742 C CA . THR A 1 94 ? -11.029 -2.651 7.827 1.00 96.88 94 THR A CA 1
ATOM 743 C C . THR A 1 94 ? -9.666 -2.031 7.576 1.00 96.88 94 THR A C 1
ATOM 745 O O . THR A 1 94 ? -9.055 -1.463 8.483 1.00 96.88 94 THR A O 1
ATOM 748 N N . LEU A 1 95 ? -9.197 -2.136 6.336 1.00 97.19 95 LEU A N 1
ATOM 749 C CA . LEU A 1 95 ? -7.959 -1.525 5.880 1.00 97.19 95 LEU A CA 1
ATOM 750 C C . LEU A 1 95 ? -8.271 -0.169 5.252 1.00 97.19 95 LEU A C 1
ATOM 752 O O . LEU A 1 95 ? -8.993 -0.108 4.263 1.00 97.19 95 LEU A O 1
ATOM 756 N N . GLU A 1 96 ? -7.718 0.904 5.805 1.00 96.88 96 GLU A N 1
ATOM 757 C CA . GLU A 1 96 ? -7.914 2.283 5.351 1.00 96.88 96 GLU A CA 1
ATOM 758 C C . GLU A 1 96 ? -6.605 2.850 4.803 1.00 96.88 96 GLU A C 1
ATOM 760 O O . GLU A 1 96 ? -5.576 2.826 5.478 1.00 96.88 96 GLU A O 1
ATOM 765 N N . VAL A 1 97 ? -6.637 3.384 3.585 1.00 97.00 97 VAL A N 1
ATOM 766 C CA . VAL A 1 97 ? -5.465 3.989 2.940 1.00 97.00 97 VAL A CA 1
ATOM 767 C C . VAL A 1 97 ? -5.162 5.351 3.558 1.00 97.00 97 VAL A C 1
ATOM 769 O O . VAL A 1 97 ? -6.016 6.228 3.571 1.00 97.00 97 VAL A O 1
ATOM 772 N N . LEU A 1 98 ? -3.925 5.575 3.996 1.00 94.75 98 LEU A N 1
ATOM 773 C CA . LEU A 1 98 ? -3.478 6.871 4.514 1.00 94.75 98 LEU A CA 1
ATOM 774 C C . LEU A 1 98 ? -2.810 7.737 3.454 1.00 94.75 98 LEU A C 1
ATOM 776 O O . LEU A 1 98 ? -3.056 8.942 3.399 1.00 94.75 98 LEU A O 1
ATOM 780 N N . GLU A 1 99 ? -1.918 7.146 2.664 1.00 95.06 99 GLU A N 1
ATOM 781 C CA . GLU A 1 99 ? -1.168 7.838 1.619 1.00 95.06 99 GLU A CA 1
ATOM 782 C C . GLU A 1 99 ? -0.481 6.856 0.670 1.00 95.06 99 GLU A C 1
ATOM 784 O O . GLU A 1 99 ? -0.326 5.672 0.973 1.00 95.06 99 GLU A O 1
ATOM 789 N N . TRP A 1 100 ? -0.039 7.380 -0.473 1.00 96.38 100 TRP A N 1
ATOM 790 C CA . TRP A 1 100 ? 0.739 6.657 -1.470 1.00 96.38 100 TRP A C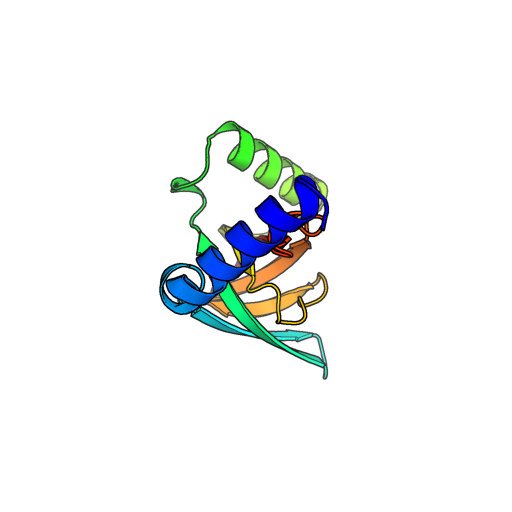A 1
ATOM 791 C C . TRP A 1 100 ? 2.054 7.368 -1.739 1.00 96.38 100 TRP A C 1
ATOM 793 O O . TRP A 1 100 ? 2.103 8.593 -1.854 1.00 96.38 100 TRP A O 1
ATOM 803 N N . SER A 1 101 ? 3.105 6.583 -1.944 1.00 95.12 101 SER A N 1
ATOM 804 C CA . SER A 1 101 ? 4.356 7.071 -2.500 1.00 95.12 101 SER A CA 1
ATOM 805 C C . SER A 1 101 ? 4.165 7.589 -3.929 1.00 95.12 101 SER A C 1
ATOM 807 O O . SER A 1 101 ? 3.182 7.290 -4.623 1.00 95.12 101 SER A O 1
ATOM 809 N N . GLN A 1 102 ? 5.184 8.294 -4.416 1.00 94.88 102 GLN A N 1
ATOM 810 C CA . GLN A 1 102 ? 5.360 8.484 -5.851 1.00 94.88 102 GLN A CA 1
ATOM 811 C C . GLN A 1 102 ? 5.513 7.128 -6.557 1.00 94.88 102 GLN A C 1
ATOM 813 O O . GLN A 1 102 ? 5.909 6.127 -5.944 1.00 94.88 102 GLN A O 1
ATOM 818 N N . ALA A 1 103 ? 5.150 7.090 -7.839 1.00 95.12 103 ALA A N 1
ATOM 819 C CA . ALA A 1 103 ? 5.349 5.908 -8.662 1.00 95.12 103 ALA A CA 1
ATOM 820 C C . ALA A 1 103 ? 6.847 5.693 -8.892 1.00 95.12 103 ALA A C 1
ATOM 822 O O . ALA A 1 103 ? 7.588 6.639 -9.128 1.00 95.12 103 ALA A O 1
ATOM 823 N N . SER A 1 104 ? 7.290 4.443 -8.825 1.00 93.50 104 SER A N 1
ATOM 824 C CA . SER A 1 104 ? 8.658 4.083 -9.179 1.00 93.50 104 SER A CA 1
ATOM 825 C C . SER A 1 104 ? 8.897 4.305 -10.672 1.00 93.50 104 SER A C 1
ATOM 827 O O . SER A 1 104 ? 8.215 3.700 -11.499 1.00 93.50 104 SER A O 1
ATOM 829 N N . ASP A 1 105 ? 9.943 5.055 -11.015 1.00 90.25 105 ASP A N 1
ATOM 830 C CA . ASP A 1 105 ? 10.345 5.315 -12.408 1.00 90.25 105 ASP A CA 1
ATOM 831 C C . ASP A 1 105 ? 10.688 4.049 -13.210 1.00 90.25 105 ASP A C 1
ATOM 833 O O . ASP A 1 105 ? 10.757 4.080 -14.438 1.00 90.25 105 ASP A O 1
ATOM 837 N N . PHE A 1 106 ? 10.930 2.925 -12.530 1.00 88.94 106 PHE A N 1
ATOM 838 C CA . PHE A 1 106 ? 11.282 1.652 -13.161 1.00 88.94 106 PHE A CA 1
ATOM 839 C C . PHE A 1 106 ? 10.099 0.710 -13.332 1.00 88.94 106 PHE A C 1
ATOM 841 O O . PHE A 1 106 ? 10.115 -0.125 -14.231 1.00 88.94 106 PHE A O 1
ATOM 848 N N . THR A 1 107 ? 9.114 0.791 -12.441 1.00 91.06 107 THR A N 1
ATOM 849 C CA . THR A 1 107 ? 8.075 -0.239 -12.316 1.00 91.06 107 THR A CA 1
ATOM 850 C C . THR A 1 107 ? 6.660 0.313 -12.379 1.00 91.06 107 THR A C 1
ATOM 852 O O . THR A 1 107 ? 5.720 -0.472 -12.393 1.00 91.06 107 THR A O 1
ATOM 855 N N . GLY A 1 108 ? 6.479 1.635 -12.297 1.00 92.25 108 GLY A N 1
ATOM 856 C CA . GLY A 1 108 ? 5.179 2.283 -12.095 1.00 92.25 108 GLY A CA 1
ATOM 857 C C . GLY A 1 108 ? 4.534 1.982 -10.736 1.00 92.25 108 GLY A C 1
ATOM 858 O O . GLY A 1 108 ? 3.548 2.612 -10.362 1.00 92.25 108 GLY A O 1
ATOM 859 N N . THR A 1 109 ? 5.092 1.045 -9.963 1.00 94.56 109 THR A N 1
ATOM 860 C CA . THR A 1 109 ? 4.542 0.622 -8.679 1.00 94.56 109 THR A CA 1
ATOM 861 C C . THR A 1 109 ? 4.671 1.755 -7.672 1.00 94.56 109 THR A C 1
ATOM 863 O O . THR A 1 109 ? 5.712 2.395 -7.541 1.00 94.56 109 THR A O 1
ATOM 866 N N . ARG A 1 110 ? 3.593 1.962 -6.930 1.00 96.75 110 ARG A N 1
ATOM 867 C CA . ARG A 1 110 ? 3.481 2.830 -5.759 1.00 96.75 110 ARG A CA 1
ATOM 868 C C . ARG A 1 110 ? 3.310 1.946 -4.544 1.00 96.75 110 ARG A C 1
ATOM 870 O O . ARG A 1 110 ? 2.665 0.891 -4.618 1.00 96.75 110 ARG A O 1
ATOM 877 N N . VAL A 1 111 ? 3.856 2.420 -3.440 1.00 95.56 111 VAL A N 1
ATOM 878 C CA . VAL A 1 111 ? 3.722 1.812 -2.128 1.00 95.56 111 VAL A CA 1
ATOM 879 C C . VAL A 1 111 ? 2.782 2.681 -1.305 1.00 95.56 111 VAL A C 1
ATOM 881 O O . VAL A 1 111 ? 2.985 3.886 -1.199 1.00 95.56 111 VAL A O 1
ATOM 884 N N . GLY A 1 112 ? 1.729 2.075 -0.779 1.00 95.19 112 GLY A N 1
ATOM 885 C CA . GLY A 1 112 ? 0.725 2.718 0.050 1.00 95.19 112 GLY A CA 1
ATOM 886 C C . GLY A 1 112 ? 0.943 2.388 1.513 1.00 95.19 112 GLY A C 1
ATOM 887 O O . GLY A 1 112 ? 1.394 1.291 1.851 1.00 95.19 112 GLY A O 1
ATOM 888 N N . ILE A 1 113 ? 0.595 3.330 2.372 1.00 94.69 113 ILE A N 1
ATOM 889 C CA . ILE A 1 113 ? 0.506 3.125 3.812 1.00 94.69 113 ILE A CA 1
ATOM 890 C C . ILE A 1 113 ? -0.970 3.023 4.145 1.00 94.69 113 ILE A C 1
ATOM 892 O O . ILE A 1 113 ? -1.767 3.841 3.685 1.00 94.69 113 ILE A O 1
ATOM 896 N N . ALA A 1 114 ? -1.330 2.026 4.937 1.00 95.50 114 ALA A N 1
ATOM 897 C CA . ALA A 1 114 ? -2.689 1.835 5.394 1.00 95.50 114 ALA A CA 1
ATOM 898 C C . ALA A 1 114 ? -2.723 1.502 6.881 1.00 95.50 114 ALA A C 1
ATOM 900 O O . ALA A 1 114 ? -1.794 0.898 7.415 1.00 95.50 114 ALA A O 1
ATOM 901 N N . VAL A 1 115 ? -3.808 1.883 7.539 1.00 95.12 115 VAL A N 1
ATOM 902 C CA . VAL A 1 115 ? -4.111 1.444 8.900 1.00 95.12 115 VAL A CA 1
ATOM 903 C C . VAL A 1 115 ? -5.128 0.321 8.848 1.00 95.12 115 VAL A C 1
ATOM 905 O O . VAL A 1 115 ? -6.080 0.363 8.073 1.00 95.12 115 VAL A O 1
ATOM 908 N N . LEU A 1 116 ? -4.920 -0.689 9.680 1.00 95.50 116 LEU A N 1
ATOM 909 C CA . LEU A 1 116 ? -5.887 -1.735 9.946 1.00 95.50 116 LEU A CA 1
ATOM 910 C C . LEU A 1 116 ? -6.617 -1.393 11.242 1.00 95.50 116 LEU A C 1
ATOM 912 O O . LEU A 1 116 ? -5.990 -1.203 12.288 1.00 95.50 116 LEU A O 1
ATOM 916 N N . ARG A 1 117 ? -7.944 -1.339 11.170 1.00 94.19 117 ARG A N 1
ATOM 917 C CA . ARG A 1 117 ? -8.828 -1.154 12.322 1.00 94.19 117 ARG A CA 1
ATOM 918 C C . ARG A 1 117 ? -9.634 -2.426 12.535 1.00 94.19 117 ARG A C 1
ATOM 920 O O . ARG A 1 117 ? -10.255 -2.919 11.591 1.00 94.19 117 ARG A O 1
ATOM 927 N N . ARG A 1 118 ? -9.614 -2.945 13.758 1.00 90.62 118 ARG A N 1
ATOM 928 C CA . ARG A 1 118 ? -10.483 -4.041 14.199 1.00 90.62 118 ARG A CA 1
ATOM 929 C C . ARG A 1 118 ? -11.606 -3.499 15.095 1.00 90.62 118 ARG A C 1
ATOM 931 O O . ARG A 1 118 ? -11.391 -2.445 15.701 1.00 90.62 118 ARG A O 1
ATOM 938 N N . PRO A 1 119 ? -12.776 -4.161 15.122 1.00 80.81 119 PRO A N 1
ATOM 939 C CA . PRO A 1 119 ? -13.845 -3.862 16.074 1.00 80.81 119 PRO A CA 1
ATOM 940 C C . PRO A 1 119 ? -13.391 -3.954 17.534 1.00 80.81 119 PRO A C 1
ATOM 942 O O . PRO A 1 119 ? -12.459 -4.744 17.816 1.00 80.81 119 PRO A O 1
#

pLDDT: mean 92.62, std 4.53, range [72.62, 98.44]

Secondary structure (DSSP, 8-state):
--HHHHHHHHHHHHHHHTHHHH--EEEEEEETTEEEEEEEEEE-GGGS-HHHHHHHHHHHHHTT---SEEEEEEE-TTSPPPPTT-EEEETTEEEEEEEEPPPPTTT---EEEEEEE--

Radius of gyration: 15.24 Å; chains: 1; bounding box: 40×27×44 Å

Foldseek 3Di:
DDPLVVLLVVLQVVCVVCVCVAQVDFWWWDDVPDIWTWRKDKDFLVPDDPVVSVVLVVVCVVVVDDFDGKIKIKTQLVTDDDDFQTWTDDDQWIKGWHDWDQQDPRGSIIMTMIGTHHD

Sequence (119 aa):
MSRLERYQSRAQAALNRNADLLYRHTLTFRLGPHEWPLRCSVRDPQRLRPDTLGQLQALAGSRGLVYTDLRVISHHPADTVPIPGATCAWDDGTLEVLEWSQASDFTGTRVGIAVLRRP